Protein AF-A0A8H5HR11-F1 (afdb_monomer_lite)

Structure (mmCIF, N/CA/C/O backbone):
data_AF-A0A8H5HR11-F1
#
_entry.id   AF-A0A8H5HR11-F1
#
loop_
_atom_site.group_PDB
_atom_site.id
_atom_site.type_symbol
_atom_site.label_atom_id
_atom_site.label_alt_id
_atom_site.label_comp_id
_atom_site.label_asym_id
_atom_site.label_entity_id
_atom_site.label_seq_id
_atom_site.pdbx_PDB_ins_code
_atom_site.Cartn_x
_atom_site.Cartn_y
_atom_site.Cartn_z
_atom_site.occupancy
_atom_site.B_iso_or_equiv
_atom_site.auth_seq_id
_atom_site.auth_comp_id
_atom_site.auth_asym_id
_atom_site.auth_atom_id
_atom_site.pdbx_PDB_model_num
ATOM 1 N N . MET A 1 1 ? 21.167 13.237 -18.869 1.00 35.25 1 MET A N 1
ATOM 2 C CA . MET A 1 1 ? 19.784 13.749 -18.856 1.00 35.25 1 MET A CA 1
ATOM 3 C C . MET A 1 1 ? 19.040 12.849 -17.885 1.00 35.25 1 MET A C 1
ATOM 5 O O . MET A 1 1 ? 18.811 11.696 -18.204 1.00 35.25 1 MET A O 1
ATOM 9 N N . SER A 1 2 ? 18.908 13.300 -16.639 1.00 37.56 2 SER A N 1
ATOM 10 C CA . SER A 1 2 ? 18.435 12.509 -15.497 1.00 37.56 2 SER A CA 1
ATOM 11 C C . SER A 1 2 ? 16.915 12.385 -15.544 1.00 37.56 2 SER A C 1
ATOM 13 O O . SER A 1 2 ? 16.221 13.366 -15.280 1.00 37.56 2 SER A O 1
ATOM 15 N N . CYS A 1 3 ? 16.414 11.209 -15.914 1.00 37.41 3 CYS A N 1
ATOM 16 C CA . CYS A 1 3 ? 15.009 10.856 -15.754 1.00 37.41 3 CYS A CA 1
ATOM 17 C C . CYS A 1 3 ? 14.836 10.335 -14.318 1.00 37.41 3 CYS A C 1
ATOM 19 O O . CYS A 1 3 ? 15.406 9.310 -13.958 1.00 37.41 3 CYS A O 1
ATOM 21 N N . PHE A 1 4 ? 14.172 11.127 -13.479 1.00 38.19 4 PHE A N 1
ATOM 22 C CA . PHE A 1 4 ? 13.871 10.852 -12.071 1.00 38.19 4 PHE A CA 1
ATOM 23 C C . PHE A 1 4 ? 12.402 10.421 -11.983 1.00 38.19 4 PHE A C 1
ATOM 25 O O . PHE A 1 4 ? 11.594 11.176 -11.459 1.00 38.19 4 PHE A O 1
ATOM 32 N N . GLU A 1 5 ? 12.008 9.286 -12.565 1.00 46.38 5 GLU A N 1
ATOM 33 C CA . GLU A 1 5 ? 10.584 8.892 -12.509 1.00 46.38 5 GLU A CA 1
ATOM 34 C C . GLU A 1 5 ? 10.307 7.477 -11.989 1.00 46.38 5 GLU A C 1
ATOM 36 O O . GLU A 1 5 ? 9.217 7.271 -11.475 1.00 46.38 5 GLU A O 1
ATOM 41 N N . ASP A 1 6 ? 11.296 6.584 -11.865 1.00 53.00 6 ASP A N 1
ATOM 42 C CA . ASP A 1 6 ? 11.095 5.294 -11.186 1.00 53.00 6 ASP A CA 1
ATOM 43 C C . ASP A 1 6 ? 12.255 4.979 -10.231 1.00 53.00 6 ASP A C 1
ATOM 45 O O . ASP A 1 6 ? 13.272 4.405 -10.597 1.00 53.00 6 ASP A O 1
ATOM 49 N N . LEU A 1 7 ? 12.145 5.387 -8.965 1.00 67.25 7 LEU A N 1
ATOM 50 C CA . LEU A 1 7 ? 13.252 5.246 -8.003 1.00 67.25 7 LEU A CA 1
ATOM 51 C C . LEU A 1 7 ? 13.514 3.808 -7.537 1.00 67.25 7 LEU A C 1
ATOM 53 O O . LEU A 1 7 ? 14.602 3.513 -7.053 1.00 67.25 7 LEU A O 1
ATOM 57 N N . ILE A 1 8 ? 12.514 2.930 -7.632 1.00 78.56 8 ILE A N 1
ATOM 58 C CA . ILE A 1 8 ? 12.568 1.575 -7.056 1.00 78.56 8 ILE A CA 1
ATOM 59 C C . ILE A 1 8 ? 12.140 0.472 -8.037 1.00 78.56 8 ILE A C 1
ATOM 61 O O . ILE A 1 8 ? 12.083 -0.691 -7.647 1.00 78.56 8 ILE A O 1
ATOM 65 N N . GLY A 1 9 ? 11.800 0.826 -9.284 1.00 79.00 9 GLY A N 1
ATOM 66 C CA . GLY A 1 9 ? 11.327 -0.118 -10.307 1.00 79.00 9 GLY A CA 1
ATOM 67 C C . GLY A 1 9 ? 10.065 -0.899 -9.924 1.00 79.00 9 GLY A C 1
ATOM 68 O O . GLY A 1 9 ? 9.876 -2.028 -10.373 1.00 79.00 9 GLY A O 1
ATOM 69 N N . ALA A 1 10 ? 9.229 -0.334 -9.051 1.00 85.25 10 ALA A N 1
ATOM 70 C CA . ALA A 1 10 ? 7.953 -0.920 -8.662 1.00 85.25 10 ALA A CA 1
ATOM 71 C C . ALA A 1 10 ? 6.838 -0.405 -9.575 1.00 85.25 10 ALA A C 1
ATOM 73 O O . ALA A 1 10 ? 6.740 0.796 -9.810 1.00 85.25 10 ALA A O 1
ATOM 74 N N . VAL A 1 11 ? 5.957 -1.303 -10.017 1.00 89.38 11 VAL A N 1
ATOM 75 C CA . VAL A 1 11 ? 4.785 -0.935 -10.819 1.00 89.38 11 VAL A CA 1
ATOM 76 C C . VAL A 1 11 ? 3.667 -0.466 -9.894 1.00 89.38 11 VAL A C 1
ATOM 78 O O . VAL A 1 11 ? 3.188 -1.239 -9.059 1.00 89.38 11 VAL A O 1
ATOM 81 N N . SER A 1 12 ? 3.234 0.787 -10.031 1.00 90.94 12 SER A N 1
ATOM 82 C CA . SER A 1 12 ? 2.119 1.309 -9.237 1.00 90.94 12 SER A CA 1
ATOM 83 C C . SER A 1 12 ? 0.777 0.890 -9.843 1.00 90.94 12 SER A C 1
ATOM 85 O O . SER A 1 12 ? 0.593 0.937 -11.055 1.00 90.94 12 SER A O 1
ATOM 87 N N . VAL A 1 13 ? -0.180 0.460 -9.024 1.00 91.12 13 VAL A N 1
ATOM 88 C CA . VAL A 1 13 ? -1.531 0.114 -9.492 1.00 91.12 13 VAL A CA 1
ATOM 89 C C . VAL A 1 13 ? -2.506 1.118 -8.906 1.00 91.12 13 VAL A C 1
ATOM 91 O O . VAL A 1 13 ? -2.682 1.169 -7.689 1.00 91.12 13 VAL A O 1
ATOM 94 N N . GLN A 1 14 ? -3.149 1.914 -9.759 1.00 90.19 14 GLN A N 1
ATOM 95 C CA . GLN A 1 14 ? -4.103 2.926 -9.308 1.00 90.19 14 GLN A CA 1
ATOM 96 C C . GLN A 1 14 ? -5.526 2.422 -9.518 1.00 90.19 14 GLN A C 1
ATOM 98 O O . GLN A 1 14 ? -6.059 2.398 -10.631 1.00 90.19 14 GLN A O 1
ATOM 103 N N . VAL A 1 15 ? -6.136 1.993 -8.416 1.00 88.69 15 VAL A N 1
ATOM 104 C CA . VAL A 1 15 ? -7.517 1.513 -8.377 1.00 88.69 15 VAL A CA 1
ATOM 105 C C . VAL A 1 15 ? -8.433 2.656 -7.949 1.00 88.69 15 VAL A C 1
ATOM 107 O O . VAL A 1 15 ? -8.132 3.395 -7.014 1.00 88.69 15 VAL A O 1
ATOM 110 N N . ASN A 1 16 ? -9.576 2.801 -8.616 1.00 84.94 16 ASN A N 1
ATOM 111 C CA . ASN A 1 16 ? -10.568 3.805 -8.247 1.00 84.94 16 ASN A CA 1
ATOM 112 C C . ASN A 1 16 ? -11.171 3.490 -6.860 1.00 84.94 16 ASN A C 1
ATOM 114 O O . ASN A 1 16 ? -11.788 2.443 -6.661 1.00 84.94 16 ASN A O 1
ATOM 118 N N . ALA A 1 17 ? -11.031 4.428 -5.919 1.00 81.25 17 ALA A N 1
ATOM 119 C CA . ALA A 1 17 ? -11.460 4.287 -4.526 1.00 81.25 17 ALA A CA 1
ATOM 120 C C . ALA A 1 17 ? -12.985 4.127 -4.336 1.00 81.25 17 ALA A C 1
ATOM 122 O O . ALA A 1 17 ? -13.436 3.628 -3.301 1.00 81.25 17 ALA A O 1
ATOM 123 N N . TRP A 1 18 ? -13.790 4.514 -5.329 1.00 84.50 18 TRP A N 1
ATOM 124 C CA . TRP A 1 18 ? -15.253 4.407 -5.296 1.00 84.50 18 TRP A CA 1
ATOM 125 C C . TRP A 1 18 ? -15.790 3.092 -5.858 1.00 84.50 18 TRP A C 1
ATOM 127 O O . TRP A 1 18 ? -17.005 2.892 -5.882 1.00 84.50 18 TRP A O 1
ATOM 137 N N . LEU A 1 19 ? -14.920 2.180 -6.301 1.00 86.12 19 LEU A N 1
ATOM 138 C CA . LEU A 1 19 ? -15.371 0.871 -6.756 1.00 86.12 19 LEU A CA 1
ATOM 139 C C . LEU A 1 19 ? -16.051 0.096 -5.613 1.00 86.12 19 LEU A C 1
ATOM 141 O O . LEU A 1 19 ? -15.640 0.205 -4.452 1.00 86.12 19 LEU A O 1
ATOM 145 N N . PRO A 1 20 ? -17.094 -0.694 -5.917 1.00 90.00 20 PRO A N 1
ATOM 146 C CA . PRO A 1 20 ? -17.613 -1.742 -5.043 1.00 90.00 20 PRO A CA 1
ATOM 147 C C . PRO A 1 20 ? -16.514 -2.682 -4.517 1.00 90.00 20 PRO A C 1
ATOM 149 O O . PRO A 1 20 ? -15.458 -2.823 -5.132 1.00 90.00 20 PRO A O 1
ATOM 152 N N . LEU A 1 21 ? -16.746 -3.307 -3.358 1.00 90.88 21 LEU A N 1
ATOM 153 C CA . LEU A 1 21 ? -15.727 -4.101 -2.652 1.00 90.88 21 LEU A CA 1
ATOM 154 C C . LEU A 1 21 ? -15.235 -5.306 -3.467 1.00 90.88 21 LEU A C 1
ATOM 156 O O . LEU A 1 21 ? -14.039 -5.571 -3.508 1.00 90.88 21 LEU A O 1
ATOM 160 N N . ASP A 1 22 ? -16.147 -5.998 -4.139 1.00 89.62 22 ASP A N 1
ATOM 161 C CA . ASP A 1 22 ? -15.867 -7.114 -5.042 1.00 89.62 22 ASP A CA 1
ATOM 162 C C . ASP A 1 22 ? -14.969 -6.693 -6.213 1.00 89.62 22 ASP A C 1
ATOM 164 O O . ASP A 1 22 ? -14.035 -7.409 -6.572 1.00 89.62 22 ASP A O 1
ATOM 168 N N . LEU A 1 23 ? -15.195 -5.497 -6.766 1.00 89.12 23 LEU A N 1
ATOM 169 C CA . LEU A 1 23 ? -14.355 -4.949 -7.829 1.00 89.12 23 LEU A CA 1
ATOM 170 C C . LEU A 1 23 ? -12.986 -4.496 -7.320 1.00 89.12 23 LEU A C 1
ATOM 172 O O . LEU A 1 23 ? -11.988 -4.745 -7.990 1.00 89.12 23 LEU A O 1
ATOM 176 N N . LEU A 1 24 ? -12.916 -3.888 -6.132 1.00 88.81 24 LEU A N 1
ATOM 177 C CA . LEU A 1 24 ? -11.639 -3.572 -5.486 1.00 88.81 24 LEU A CA 1
ATOM 178 C C . LEU A 1 24 ? -10.816 -4.843 -5.259 1.00 88.81 24 LEU A C 1
ATOM 180 O O . LEU A 1 24 ? -9.638 -4.883 -5.611 1.00 88.81 24 LEU A O 1
ATOM 184 N N . GLN A 1 25 ? -11.444 -5.891 -4.723 1.00 90.69 25 GLN A N 1
ATOM 185 C CA . GLN A 1 25 ? -10.797 -7.178 -4.493 1.00 90.69 25 GLN A CA 1
ATOM 186 C C . GLN A 1 25 ? -10.318 -7.799 -5.808 1.00 90.69 25 GLN A C 1
ATOM 188 O O . GLN A 1 25 ? -9.159 -8.191 -5.905 1.00 90.69 25 GLN A O 1
ATOM 193 N N . TYR A 1 26 ? -11.170 -7.817 -6.839 1.00 89.88 26 TYR A N 1
ATOM 194 C CA . TYR A 1 26 ? -10.797 -8.303 -8.166 1.00 89.88 26 TYR A CA 1
ATOM 195 C C . TYR A 1 26 ? -9.578 -7.562 -8.720 1.00 89.88 26 TYR A C 1
ATOM 197 O O . TYR A 1 26 ? -8.618 -8.211 -9.123 1.00 89.88 26 TYR A O 1
ATOM 205 N N . CYS A 1 27 ? -9.588 -6.226 -8.710 1.00 89.50 27 CYS A N 1
ATOM 206 C CA . CYS A 1 27 ? -8.477 -5.416 -9.205 1.00 89.50 27 CYS A CA 1
ATOM 207 C C . CYS A 1 27 ? -7.166 -5.769 -8.494 1.00 89.50 27 CYS A C 1
ATOM 209 O O . CYS A 1 27 ? -6.176 -6.047 -9.165 1.00 89.50 27 CYS A O 1
ATOM 211 N N . LEU A 1 28 ? -7.176 -5.816 -7.158 1.00 91.56 28 LEU A N 1
ATOM 212 C CA . LEU A 1 28 ? -5.987 -6.090 -6.346 1.00 91.56 28 LEU A CA 1
ATOM 213 C C . LEU A 1 28 ? -5.449 -7.516 -6.538 1.00 91.56 28 LEU A C 1
ATOM 215 O O . LEU A 1 28 ? -4.237 -7.700 -6.670 1.00 91.56 28 LEU A O 1
ATOM 219 N N . THR A 1 29 ? -6.333 -8.515 -6.584 1.00 91.38 29 THR A N 1
ATOM 220 C CA . THR A 1 29 ? -5.964 -9.915 -6.840 1.00 91.38 29 THR A CA 1
ATOM 221 C C . THR A 1 29 ? -5.449 -10.098 -8.265 1.00 91.38 29 THR A C 1
ATOM 223 O O . THR A 1 29 ? -4.454 -10.789 -8.478 1.00 91.38 29 THR A O 1
ATOM 226 N N . HIS A 1 30 ? -6.091 -9.464 -9.248 1.00 90.62 30 HIS A N 1
ATOM 227 C CA . HIS A 1 30 ? -5.738 -9.605 -10.656 1.00 90.62 30 HIS A CA 1
ATOM 228 C C . HIS A 1 30 ? -4.358 -9.018 -10.970 1.00 90.62 30 HIS A C 1
ATOM 230 O O . HIS A 1 30 ? -3.588 -9.622 -11.711 1.00 90.62 30 HIS A O 1
ATOM 236 N N . THR A 1 31 ? -4.014 -7.874 -10.375 1.00 89.75 31 THR A N 1
ATOM 237 C CA . THR A 1 31 ? -2.689 -7.255 -10.539 1.00 89.75 31 THR A CA 1
ATOM 238 C C . THR A 1 31 ? -1.638 -7.812 -9.581 1.00 89.75 31 THR A C 1
ATOM 240 O O . THR A 1 31 ? -0.493 -7.370 -9.623 1.00 89.75 31 THR A O 1
ATOM 243 N N . GLN A 1 32 ? -2.005 -8.770 -8.720 1.00 90.75 32 GLN A N 1
ATOM 244 C CA . GLN A 1 32 ? -1.116 -9.437 -7.762 1.00 90.75 32 GLN A CA 1
ATOM 245 C C . GLN A 1 32 ? -0.298 -8.456 -6.904 1.00 90.75 32 GLN A C 1
ATOM 247 O O . GLN A 1 32 ? 0.901 -8.662 -6.665 1.00 90.75 32 GLN A O 1
ATOM 252 N N . CYS A 1 33 ? -0.940 -7.372 -6.454 1.00 91.62 33 CYS A N 1
ATOM 253 C CA . CYS A 1 33 ? -0.289 -6.319 -5.676 1.00 91.62 33 CYS A CA 1
ATOM 254 C C . CYS A 1 33 ? 0.403 -6.900 -4.437 1.00 91.62 33 CYS A C 1
ATOM 256 O O . CYS A 1 33 ? -0.227 -7.569 -3.626 1.00 91.62 33 CYS A O 1
ATOM 258 N N . LYS A 1 34 ? 1.696 -6.613 -4.247 1.00 94.12 34 LYS A N 1
ATOM 259 C CA . LYS A 1 34 ? 2.445 -7.075 -3.060 1.00 94.12 34 LYS A CA 1
ATOM 260 C C . LYS A 1 34 ? 2.274 -6.171 -1.851 1.00 94.12 34 LYS A C 1
ATOM 262 O O . LYS A 1 34 ? 2.336 -6.645 -0.722 1.00 94.12 34 LYS A O 1
ATOM 267 N N . LEU A 1 35 ? 2.049 -4.889 -2.094 1.00 94.81 35 LEU A N 1
ATOM 268 C CA . LEU A 1 35 ? 1.825 -3.875 -1.080 1.00 94.81 35 LEU A CA 1
ATOM 269 C C . LEU A 1 35 ? 0.620 -3.053 -1.515 1.00 94.81 35 LEU A C 1
ATOM 271 O O . LEU A 1 35 ? 0.579 -2.584 -2.651 1.00 94.81 35 LEU A O 1
ATOM 275 N N . VAL A 1 36 ? -0.346 -2.884 -0.621 1.00 95.31 36 VAL A N 1
ATOM 276 C CA . VAL A 1 36 ? -1.498 -2.013 -0.859 1.00 95.31 36 VAL A CA 1
ATOM 277 C C . VAL A 1 36 ? -1.386 -0.823 0.073 1.00 95.31 36 VAL A C 1
ATOM 279 O O . VAL A 1 36 ? -1.224 -0.987 1.281 1.00 95.31 36 VAL A O 1
ATOM 282 N N . VAL A 1 37 ? -1.459 0.377 -0.491 1.00 95.31 37 VAL A N 1
ATOM 283 C CA . VAL A 1 37 ? -1.424 1.625 0.267 1.00 95.31 37 VAL A CA 1
ATOM 284 C C . VAL A 1 37 ? -2.766 2.316 0.105 1.00 95.31 37 VAL A C 1
ATOM 286 O O . VAL A 1 37 ? -3.276 2.430 -1.009 1.00 95.31 37 VAL A O 1
ATOM 289 N N . LEU A 1 38 ? -3.363 2.717 1.217 1.00 95.38 38 LEU A N 1
ATOM 290 C CA . LEU A 1 38 ? -4.733 3.200 1.257 1.00 95.38 38 LEU A CA 1
ATOM 291 C C . LEU A 1 38 ? -4.943 4.141 2.444 1.00 95.38 38 LEU A C 1
ATOM 293 O O . LEU A 1 38 ? -4.118 4.235 3.341 1.00 95.38 38 LEU A O 1
ATOM 297 N N . ASP A 1 39 ? -6.054 4.845 2.447 1.00 94.50 39 ASP A N 1
ATOM 298 C CA . ASP A 1 39 ? -6.519 5.696 3.543 1.00 94.50 39 ASP A CA 1
ATOM 299 C C . ASP A 1 39 ? -7.489 4.941 4.483 1.00 94.50 39 ASP A C 1
ATOM 301 O O . ASP A 1 39 ? -7.887 3.805 4.190 1.00 94.50 39 ASP A O 1
ATOM 305 N N . PRO A 1 40 ? -7.925 5.571 5.588 1.00 95.44 40 PRO A N 1
ATOM 306 C CA . PRO A 1 40 ? -8.746 4.918 6.601 1.00 95.44 40 PRO A CA 1
ATOM 307 C C . PRO A 1 40 ? -10.119 4.434 6.116 1.00 95.44 40 PRO A C 1
ATOM 309 O O . PRO A 1 40 ? -10.551 3.345 6.490 1.00 95.44 40 PRO A O 1
ATOM 312 N N . GLU A 1 41 ? -10.806 5.200 5.263 1.00 93.38 41 GLU A N 1
ATOM 313 C CA . GLU A 1 41 ? -12.149 4.839 4.789 1.00 93.38 41 GLU A CA 1
ATOM 314 C C . GLU A 1 41 ? -12.087 3.583 3.913 1.00 93.38 41 GLU A C 1
ATOM 316 O O . GLU A 1 41 ? -12.927 2.683 4.000 1.00 93.38 41 GLU A O 1
ATOM 321 N N . ARG A 1 42 ? -11.055 3.487 3.070 1.00 93.50 42 ARG A N 1
ATOM 322 C CA . ARG A 1 42 ? -10.833 2.299 2.240 1.00 93.50 42 ARG A CA 1
ATOM 323 C C . ARG A 1 42 ? -10.329 1.122 3.078 1.00 93.50 42 ARG A C 1
ATOM 325 O O . ARG A 1 42 ? -10.655 -0.021 2.752 1.00 93.50 42 ARG A O 1
ATOM 332 N N . ALA A 1 43 ? -9.635 1.384 4.185 1.00 94.94 43 ALA A N 1
ATOM 333 C CA . ALA A 1 43 ? -9.167 0.353 5.107 1.00 94.94 43 ALA A CA 1
ATOM 334 C C . ALA A 1 43 ? -10.339 -0.317 5.820 1.00 94.94 43 ALA A C 1
ATOM 336 O O . ALA A 1 43 ? -10.380 -1.542 5.909 1.00 94.94 43 ALA A O 1
ATOM 337 N N . ASP A 1 44 ? -11.349 0.460 6.219 1.00 94.38 44 ASP A N 1
ATOM 338 C CA . ASP A 1 44 ? -12.580 -0.077 6.807 1.00 94.38 44 ASP A CA 1
ATOM 339 C C . ASP A 1 44 ? -13.304 -1.041 5.866 1.00 94.38 44 ASP A C 1
ATOM 341 O O . ASP A 1 44 ? -13.822 -2.072 6.296 1.00 94.38 44 ASP A O 1
ATOM 345 N N . ARG A 1 45 ? -13.314 -0.735 4.566 1.00 94.00 45 ARG A N 1
ATOM 346 C CA . ARG A 1 45 ? -13.958 -1.581 3.556 1.00 94.00 45 ARG A CA 1
ATOM 347 C C . ARG A 1 45 ? -13.147 -2.845 3.273 1.00 94.00 45 ARG A C 1
ATOM 349 O O . ARG A 1 45 ? -13.726 -3.925 3.178 1.00 94.00 45 ARG A O 1
ATOM 356 N N . LEU A 1 46 ? -11.827 -2.710 3.129 1.00 93.81 46 LEU A N 1
ATOM 357 C CA . LEU A 1 46 ? -10.938 -3.814 2.760 1.00 93.81 46 LEU A CA 1
ATOM 358 C C . LEU A 1 46 ? -10.601 -4.748 3.922 1.00 93.81 46 LEU A C 1
ATOM 360 O O . LEU A 1 46 ? -10.263 -5.897 3.664 1.00 93.81 46 LEU A O 1
ATOM 364 N N . GLU A 1 47 ? -10.736 -4.324 5.180 1.00 95.31 47 GLU A N 1
ATOM 365 C CA . GLU A 1 47 ? -10.482 -5.185 6.346 1.00 95.31 47 GLU A CA 1
ATOM 366 C C . GLU A 1 47 ? -11.2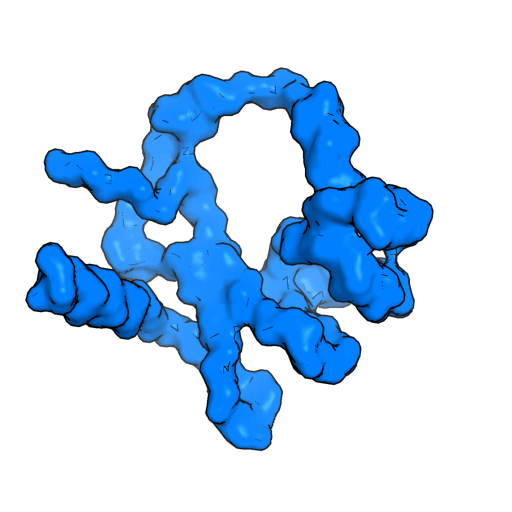88 -6.491 6.302 1.00 95.31 47 GLU A C 1
ATOM 368 O O . GLU A 1 47 ? -10.779 -7.543 6.684 1.00 95.31 47 GLU A O 1
ATOM 373 N N . LEU A 1 48 ? -12.513 -6.444 5.767 1.00 94.00 48 LEU A N 1
ATOM 374 C CA . LEU A 1 48 ? -13.386 -7.613 5.619 1.00 94.00 48 LEU A CA 1
ATOM 375 C C . LEU A 1 48 ? -12.796 -8.706 4.716 1.00 94.00 48 LEU A C 1
ATOM 377 O O . LEU A 1 48 ? -13.116 -9.875 4.901 1.00 94.00 48 LEU A O 1
ATOM 381 N N . VAL A 1 49 ? -11.952 -8.324 3.756 1.00 94.19 49 VAL A N 1
ATOM 382 C CA . VAL A 1 49 ? -11.359 -9.209 2.738 1.00 94.19 49 VAL A CA 1
ATOM 383 C C . VAL A 1 49 ? -9.827 -9.200 2.779 1.00 94.19 49 VAL A C 1
ATOM 385 O O . VAL A 1 49 ? -9.180 -9.789 1.918 1.00 94.19 49 VAL A O 1
ATOM 388 N N . ALA A 1 50 ? -9.216 -8.545 3.771 1.00 94.38 50 ALA A N 1
ATOM 389 C CA . ALA A 1 50 ? -7.765 -8.376 3.856 1.00 94.38 50 ALA A CA 1
ATOM 390 C C . ALA A 1 50 ? -7.032 -9.718 3.994 1.00 94.38 50 ALA A C 1
ATOM 392 O O . ALA A 1 50 ? -5.967 -9.911 3.409 1.00 94.38 50 ALA A O 1
ATOM 393 N N . HIS A 1 51 ? -7.629 -10.660 4.730 1.00 94.75 51 HIS A N 1
ATOM 394 C CA . HIS A 1 51 ? -7.118 -12.023 4.844 1.00 94.75 51 HIS A CA 1
ATOM 395 C C . HIS A 1 51 ? -7.106 -12.732 3.482 1.00 94.75 51 HIS A C 1
ATOM 397 O O . HIS A 1 51 ? -6.073 -13.262 3.080 1.00 94.75 51 HIS A O 1
ATOM 403 N N . ASP A 1 52 ? -8.216 -12.677 2.746 1.00 93.31 52 ASP A N 1
ATOM 404 C CA . ASP A 1 52 ? -8.356 -13.331 1.440 1.00 93.31 52 ASP A CA 1
ATOM 405 C C . ASP A 1 52 ? -7.428 -12.690 0.401 1.00 93.31 52 ASP A C 1
ATOM 407 O O . ASP A 1 52 ? -6.780 -13.373 -0.384 1.00 93.31 52 ASP A O 1
ATOM 411 N N . LEU A 1 53 ? -7.262 -11.367 0.444 1.00 93.50 53 LEU A N 1
ATOM 412 C CA . LEU A 1 53 ? -6.280 -10.661 -0.380 1.00 93.50 53 LEU A CA 1
ATOM 413 C C . LEU A 1 53 ? -4.837 -11.077 -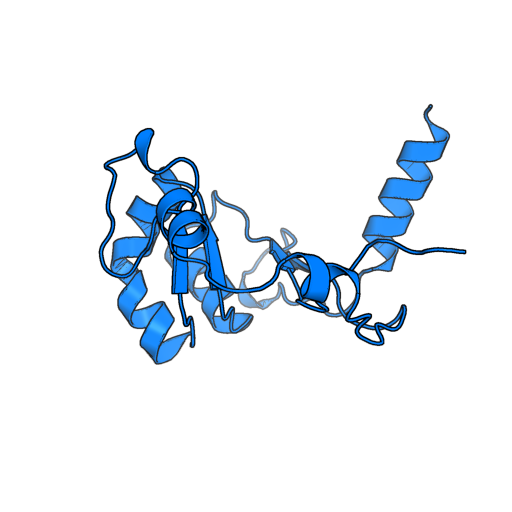0.070 1.00 93.50 53 LEU A C 1
ATOM 415 O O . LEU A 1 53 ? -4.004 -11.111 -0.975 1.00 93.50 53 LEU A O 1
ATOM 419 N N . SER A 1 54 ? -4.529 -11.410 1.183 1.00 93.88 54 SER A N 1
ATOM 420 C CA . SER A 1 54 ? -3.198 -11.886 1.552 1.00 93.88 54 SER A CA 1
ATOM 421 C C . SER A 1 54 ? -2.956 -13.327 1.097 1.00 93.88 54 SER A C 1
ATOM 423 O O . SER A 1 54 ? -1.927 -13.608 0.483 1.00 93.88 54 SER A O 1
ATOM 425 N N . VAL A 1 55 ? -3.920 -14.222 1.335 1.00 91.56 55 VAL A N 1
ATOM 426 C CA . VAL A 1 55 ? -3.803 -15.654 1.012 1.00 91.56 55 VAL A CA 1
ATOM 427 C C . VAL A 1 55 ? -3.941 -15.916 -0.489 1.00 91.56 55 VAL A C 1
ATOM 429 O O . VAL A 1 55 ? -3.089 -16.587 -1.070 1.00 91.56 55 VAL A O 1
ATOM 432 N N . ASP A 1 56 ? -4.971 -15.356 -1.124 1.00 87.56 56 ASP A N 1
ATOM 433 C CA . ASP A 1 56 ? -5.329 -15.646 -2.517 1.00 87.56 56 ASP A CA 1
ATOM 434 C C . ASP A 1 56 ? -4.802 -14.581 -3.488 1.00 87.56 56 ASP A C 1
ATOM 436 O O . ASP A 1 56 ? -4.407 -14.891 -4.612 1.00 87.56 56 ASP A O 1
ATOM 440 N N . GLY A 1 57 ? -4.779 -13.313 -3.062 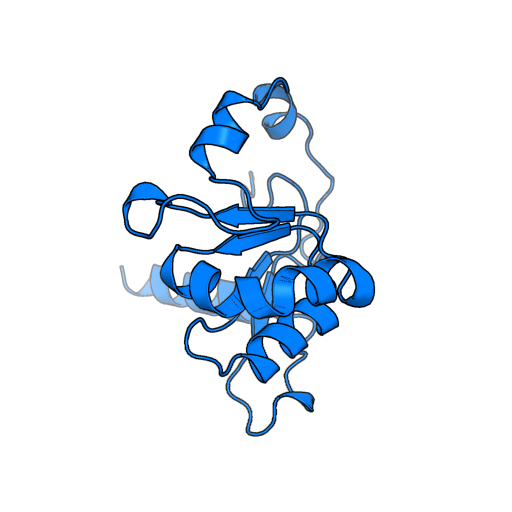1.00 85.81 57 GLY A N 1
ATOM 441 C CA . GLY A 1 57 ? -4.270 -12.188 -3.861 1.00 85.81 57 GLY A CA 1
ATOM 442 C C . GLY A 1 57 ? -2.748 -12.024 -3.820 1.00 85.81 57 GLY A C 1
ATOM 443 O O . GLY A 1 57 ? -2.176 -11.329 -4.661 1.00 85.81 57 GLY A O 1
ATOM 444 N N . GLY A 1 58 ? -2.076 -12.673 -2.864 1.00 90.56 58 GLY A N 1
ATOM 445 C CA . GLY A 1 58 ? -0.630 -12.573 -2.679 1.00 90.56 58 GLY A CA 1
ATOM 446 C C . GLY A 1 58 ? -0.163 -11.203 -2.180 1.00 90.56 58 GLY A C 1
ATOM 447 O O . GLY A 1 58 ? 0.979 -10.824 -2.467 1.00 90.56 58 GLY A O 1
ATOM 448 N N . VAL A 1 59 ? -1.035 -10.473 -1.472 1.00 95.06 59 VAL A N 1
ATOM 449 C CA . VAL A 1 59 ? -0.695 -9.227 -0.777 1.00 95.06 59 VAL A CA 1
ATOM 450 C C . VAL A 1 59 ? 0.137 -9.548 0.466 1.00 95.06 59 VAL A C 1
ATOM 452 O O . VAL A 1 59 ? -0.304 -10.264 1.367 1.00 95.06 59 VAL A O 1
ATOM 455 N N . ASN A 1 60 ? 1.336 -8.972 0.543 1.00 94.62 60 ASN A N 1
ATOM 456 C CA . ASN A 1 60 ? 2.254 -9.166 1.666 1.00 94.62 60 ASN A CA 1
ATOM 457 C C . ASN A 1 60 ? 2.057 -8.126 2.776 1.00 94.62 60 ASN A C 1
ATOM 459 O O . ASN A 1 60 ? 2.518 -8.337 3.896 1.00 94.62 60 ASN A O 1
ATOM 463 N N . GLY A 1 61 ? 1.411 -6.997 2.480 1.00 94.75 61 GLY A N 1
ATOM 464 C CA . GLY A 1 61 ? 1.168 -5.961 3.474 1.00 94.75 61 GLY A CA 1
ATOM 465 C C . GLY A 1 61 ? 0.202 -4.878 3.014 1.00 94.75 61 GLY A C 1
ATOM 466 O O . GLY A 1 61 ? 0.052 -4.608 1.820 1.00 94.75 61 GLY A O 1
ATOM 467 N N . PHE A 1 62 ? -0.411 -4.236 4.004 1.00 96.69 62 PHE A N 1
ATOM 468 C CA . PHE A 1 62 ? -1.279 -3.076 3.847 1.00 96.69 62 PHE A CA 1
ATOM 469 C C . PHE A 1 62 ? -0.717 -1.914 4.663 1.00 96.69 62 PHE A C 1
ATOM 471 O O . PHE A 1 62 ? -0.402 -2.090 5.844 1.00 96.69 62 PHE A O 1
ATOM 478 N N . LEU A 1 63 ? -0.621 -0.739 4.045 1.00 96.62 63 LEU A N 1
ATOM 479 C CA . LEU A 1 63 ? -0.218 0.501 4.700 1.00 96.62 63 LEU A CA 1
ATOM 480 C C . LEU A 1 63 ? -1.364 1.502 4.678 1.00 96.62 63 LEU A C 1
ATOM 482 O O . LEU A 1 63 ? -1.864 1.855 3.610 1.00 96.62 63 LEU A O 1
ATOM 486 N N . VAL A 1 64 ? -1.748 1.971 5.862 1.00 96.69 64 VAL A N 1
ATOM 487 C CA . VAL A 1 64 ? -2.812 2.960 6.030 1.00 96.69 64 VAL A CA 1
ATOM 488 C C . VAL A 1 64 ? -2.203 4.340 6.272 1.00 96.69 64 VAL A C 1
ATOM 490 O O . VAL A 1 64 ? -1.537 4.562 7.290 1.00 96.69 64 VAL A O 1
ATOM 493 N N . PHE A 1 65 ? -2.417 5.262 5.333 1.00 93.94 65 PHE A N 1
ATOM 494 C CA . PHE A 1 65 ? -2.118 6.682 5.501 1.00 93.94 65 PHE A CA 1
ATOM 495 C C . PHE A 1 65 ? -3.111 7.336 6.447 1.00 93.94 65 PHE A C 1
ATOM 497 O O . PHE A 1 65 ? -4.257 6.907 6.535 1.00 93.94 65 PHE A O 1
ATOM 504 N N . GLU A 1 66 ? -2.650 8.370 7.151 1.00 90.69 66 GLU A N 1
ATOM 505 C CA . GLU A 1 66 ? -3.476 9.177 8.052 1.00 90.69 66 GLU A CA 1
ATOM 506 C C . GLU A 1 66 ? -4.381 8.336 8.957 1.00 90.69 66 GLU A C 1
ATOM 508 O O . GLU A 1 66 ? -5.541 8.654 9.195 1.00 90.69 66 GLU A O 1
ATOM 513 N N . SER A 1 67 ? -3.832 7.242 9.500 1.00 88.44 67 SER A N 1
ATOM 514 C CA . SER A 1 67 ? -4.578 6.272 10.313 1.00 88.44 67 SER A CA 1
ATOM 515 C C . SER A 1 67 ? -5.328 6.914 11.488 1.00 88.44 67 SER A C 1
ATOM 517 O O . SER A 1 67 ? -6.322 6.367 11.960 1.00 88.44 67 SER A O 1
ATOM 519 N N . HIS A 1 68 ? -4.862 8.081 11.938 1.00 88.12 68 HIS A N 1
ATOM 520 C CA . HIS A 1 68 ? -5.452 8.887 12.999 1.00 88.12 68 HIS A CA 1
ATOM 521 C C . HIS A 1 68 ? -6.801 9.540 12.632 1.00 88.12 68 HIS A C 1
ATOM 523 O O . HIS A 1 68 ? -7.543 9.899 13.542 1.00 88.12 68 HIS A O 1
ATOM 529 N N . GLU A 1 69 ? -7.134 9.686 11.344 1.00 87.25 69 GLU A N 1
ATOM 530 C CA . GLU A 1 69 ? -8.428 10.218 10.883 1.00 87.25 69 GLU A CA 1
ATOM 531 C C . GLU A 1 69 ? -9.550 9.164 10.902 1.00 87.25 69 GLU A C 1
ATOM 533 O O . GLU A 1 69 ? -10.730 9.507 10.834 1.00 87.25 69 GLU A O 1
ATOM 538 N N . GLY A 1 70 ? -9.198 7.879 11.010 1.00 85.25 70 GLY A N 1
ATOM 539 C CA . GLY A 1 70 ? -10.150 6.778 11.151 1.00 85.25 70 GLY A CA 1
ATOM 540 C C . GLY A 1 70 ? -10.145 6.166 12.547 1.00 85.25 70 GLY A C 1
ATOM 541 O O . GLY A 1 70 ? -9.930 6.834 13.556 1.00 85.25 70 GLY A O 1
ATOM 542 N N . LYS A 1 71 ? -10.358 4.848 12.616 1.00 88.56 71 LYS A N 1
ATOM 543 C CA . LYS A 1 71 ? -10.362 4.105 13.887 1.00 88.56 71 LYS A CA 1
ATOM 544 C C . LYS A 1 71 ? -8.968 3.784 14.446 1.00 88.56 71 LYS A C 1
ATOM 546 O O . LYS A 1 71 ? -8.872 3.137 15.486 1.00 88.56 71 LYS A O 1
ATOM 551 N N . GLY A 1 72 ? -7.897 4.199 13.769 1.00 86.25 72 GLY A N 1
ATOM 552 C CA . GLY A 1 72 ? -6.509 3.993 14.190 1.00 86.25 72 GLY A CA 1
ATOM 553 C C . GLY A 1 72 ? -5.895 2.666 13.741 1.00 86.25 72 GLY A C 1
ATOM 554 O O . GLY A 1 72 ? -4.779 2.671 13.222 1.00 86.25 72 GLY A O 1
ATOM 555 N N . GLU A 1 73 ? -6.608 1.548 13.904 1.00 90.25 73 GLU A N 1
ATOM 556 C CA . GLU A 1 73 ? -6.084 0.199 13.641 1.00 90.25 73 GLU A CA 1
ATOM 557 C C . GLU A 1 73 ? -7.065 -0.678 12.847 1.00 90.25 73 GLU A C 1
ATOM 559 O O . GLU A 1 73 ? -8.271 -0.661 13.088 1.00 90.25 73 GLU A O 1
ATOM 564 N N . TRP A 1 74 ? -6.532 -1.500 11.936 1.00 95.25 74 TRP A N 1
ATOM 565 C CA . TRP A 1 74 ? -7.279 -2.476 11.133 1.00 95.25 74 TRP A CA 1
ATOM 566 C C . TRP A 1 74 ? -6.564 -3.824 11.174 1.00 95.25 74 TRP A C 1
ATOM 568 O O . TRP A 1 74 ? -5.334 -3.893 11.118 1.00 95.25 74 TRP A O 1
ATOM 578 N N . LYS A 1 75 ? -7.319 -4.920 11.258 1.00 93.69 75 LYS A N 1
ATOM 579 C CA . LYS A 1 75 ? -6.750 -6.270 11.303 1.00 93.69 75 LYS A CA 1
ATOM 580 C C . LYS A 1 75 ? -5.952 -6.566 10.036 1.00 93.69 75 LYS A C 1
ATOM 582 O O . LYS A 1 75 ? -6.465 -6.465 8.927 1.00 93.69 75 LYS A O 1
ATOM 587 N N . GLY A 1 76 ? -4.698 -6.978 10.221 1.00 91.44 76 GLY A N 1
ATOM 588 C CA . GLY A 1 76 ? -3.797 -7.308 9.115 1.00 91.44 76 GLY A CA 1
ATOM 589 C C . GLY A 1 76 ? -3.242 -6.094 8.363 1.00 91.44 76 GLY A C 1
ATOM 590 O O . GLY A 1 76 ? -2.627 -6.278 7.317 1.00 91.44 76 GLY A O 1
ATOM 591 N N . MET A 1 77 ? -3.429 -4.873 8.877 1.00 96.00 77 MET A N 1
ATOM 592 C CA . MET A 1 77 ? -2.888 -3.651 8.280 1.00 96.00 77 MET A CA 1
ATOM 593 C C . MET A 1 77 ? -2.000 -2.896 9.266 1.00 96.00 77 MET A C 1
ATOM 595 O O . MET A 1 77 ? -2.160 -3.003 10.481 1.00 96.00 77 MET A O 1
ATOM 599 N N . GLN A 1 78 ? -1.065 -2.113 8.734 1.00 95.62 78 GLN A N 1
ATOM 600 C CA . GLN A 1 78 ? -0.132 -1.311 9.515 1.00 95.62 78 GLN A CA 1
ATOM 601 C C . GLN A 1 78 ? -0.280 0.169 9.155 1.00 95.62 78 GLN A C 1
ATOM 603 O O . GLN A 1 78 ? -0.505 0.515 7.998 1.00 95.62 78 GLN A O 1
ATOM 608 N N . SER A 1 79 ? -0.142 1.069 10.130 1.00 95.38 79 SER A N 1
ATOM 609 C CA . SER A 1 79 ? -0.118 2.503 9.835 1.00 95.38 79 SER A CA 1
ATOM 610 C C . SER A 1 79 ? 1.195 2.905 9.165 1.00 95.38 79 SER A C 1
ATOM 612 O O . SER A 1 79 ? 2.268 2.381 9.482 1.00 95.38 79 SER A O 1
ATOM 614 N N . TRP A 1 80 ? 1.119 3.873 8.252 1.00 93.31 80 TRP A N 1
ATOM 615 C CA . TRP A 1 80 ? 2.289 4.402 7.556 1.00 93.31 80 TRP A CA 1
ATOM 616 C C . TRP A 1 80 ? 3.360 4.920 8.525 1.00 93.31 80 TRP A C 1
ATOM 618 O O . TRP A 1 80 ? 4.528 4.553 8.413 1.00 93.31 80 TRP A O 1
ATOM 628 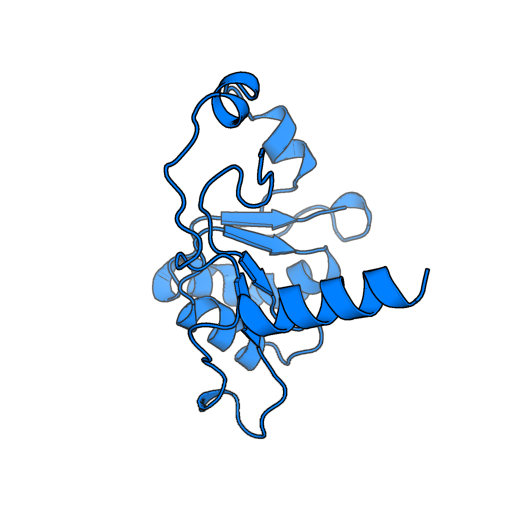N N . ASN A 1 81 ? 2.956 5.717 9.519 1.00 91.62 81 ASN A N 1
ATOM 629 C CA . ASN A 1 81 ? 3.882 6.308 10.488 1.00 91.62 81 ASN A CA 1
ATOM 630 C C . ASN A 1 81 ? 4.627 5.232 11.284 1.00 91.62 81 ASN A C 1
ATOM 632 O O . ASN A 1 81 ? 5.847 5.290 11.400 1.00 91.62 81 ASN A O 1
ATOM 636 N N . LEU A 1 82 ? 3.920 4.192 11.738 1.00 91.56 82 LEU A N 1
ATOM 637 C CA . LEU A 1 82 ? 4.545 3.083 12.454 1.00 91.56 82 LEU A CA 1
ATOM 638 C C . LEU A 1 82 ? 5.492 2.282 11.550 1.00 91.56 82 LEU A C 1
ATOM 640 O O . LEU A 1 82 ? 6.527 1.802 12.007 1.00 91.56 82 LEU A O 1
ATOM 644 N N . ALA A 1 83 ? 5.150 2.092 10.273 1.00 92.12 83 ALA A N 1
ATOM 645 C CA . ALA A 1 83 ? 6.041 1.439 9.313 1.00 92.12 83 ALA A CA 1
ATOM 646 C C . ALA A 1 83 ? 7.324 2.245 9.086 1.00 92.12 83 ALA A C 1
ATOM 648 O O . ALA A 1 83 ? 8.412 1.667 9.073 1.00 92.12 83 ALA A O 1
ATOM 649 N N . LEU A 1 84 ? 7.204 3.568 8.983 1.00 90.06 84 LEU A N 1
ATOM 650 C CA . LEU A 1 84 ? 8.336 4.469 8.812 1.00 90.06 84 LEU A CA 1
ATOM 651 C C . LEU A 1 84 ? 9.235 4.513 10.056 1.00 90.06 84 LEU A C 1
ATOM 653 O O . LEU A 1 84 ? 10.451 4.420 9.927 1.00 90.06 84 LEU A O 1
ATOM 657 N N . GLU A 1 85 ? 8.659 4.584 11.258 1.00 91.00 85 GLU A N 1
ATOM 658 C CA . GLU A 1 85 ? 9.408 4.560 12.525 1.00 91.00 85 GLU A CA 1
ATOM 659 C C . GLU A 1 85 ? 10.178 3.248 12.728 1.00 91.00 85 GLU A C 1
ATOM 661 O O . GLU A 1 85 ? 11.289 3.238 13.261 1.00 91.00 85 GLU A O 1
ATOM 666 N N . ASN A 1 86 ? 9.606 2.130 12.277 1.00 92.25 86 ASN A N 1
ATOM 667 C CA . ASN A 1 86 ? 10.236 0.815 12.369 1.00 92.25 86 ASN A CA 1
ATOM 668 C C . ASN A 1 86 ? 11.214 0.520 11.225 1.00 92.25 86 ASN A C 1
ATOM 670 O O . ASN A 1 86 ? 11.906 -0.505 11.262 1.00 92.25 86 ASN A O 1
ATOM 674 N N . TYR A 1 87 ? 11.294 1.385 10.214 1.00 88.44 87 T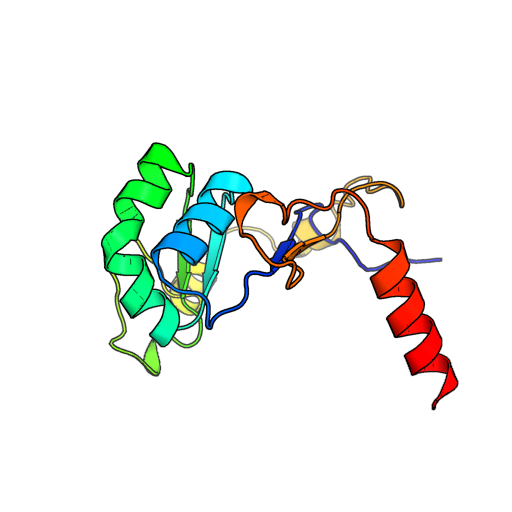YR A N 1
ATOM 675 C CA . TYR A 1 87 ? 12.207 1.200 9.100 1.00 88.44 87 TYR A CA 1
ATOM 676 C C . TYR A 1 87 ? 13.655 1.429 9.551 1.00 88.44 87 TYR A C 1
ATOM 678 O O . TYR A 1 87 ? 14.075 2.537 9.868 1.00 88.44 87 TYR A O 1
ATOM 686 N N . LYS A 1 88 ? 14.444 0.350 9.561 1.00 88.69 88 LYS A N 1
ATOM 687 C CA . LYS A 1 88 ? 15.874 0.361 9.934 1.00 88.69 88 LYS A CA 1
ATOM 688 C C . LYS A 1 88 ? 16.815 0.357 8.727 1.00 88.69 88 LYS A C 1
ATOM 690 O O . LYS A 1 88 ? 18.019 0.165 8.891 1.00 88.69 88 LYS A O 1
ATOM 695 N N . GLY A 1 89 ? 16.270 0.471 7.519 1.00 82.12 89 GLY A N 1
ATOM 696 C CA . GLY A 1 89 ? 17.060 0.471 6.295 1.00 82.12 89 GLY A CA 1
ATOM 697 C C . GLY A 1 89 ? 17.727 1.821 6.037 1.00 82.12 89 GLY A C 1
ATOM 698 O O . GLY A 1 89 ? 17.355 2.848 6.596 1.00 82.12 89 GLY A O 1
ATOM 699 N N . ASP A 1 90 ? 18.722 1.815 5.158 1.00 80.56 90 ASP A N 1
ATOM 700 C CA . ASP A 1 90 ? 19.415 3.028 4.728 1.00 80.56 90 ASP A CA 1
ATOM 701 C C . ASP A 1 90 ? 18.678 3.633 3.525 1.00 80.56 90 ASP A C 1
ATOM 703 O O . ASP A 1 90 ? 18.727 3.098 2.416 1.00 80.56 90 ASP A O 1
ATOM 707 N N . SER A 1 91 ? 17.959 4.734 3.744 1.00 73.88 91 SER A N 1
ATOM 708 C CA . SER A 1 91 ? 17.214 5.435 2.693 1.00 73.88 91 SER A CA 1
ATOM 709 C C . SER A 1 91 ? 18.129 6.034 1.618 1.00 73.88 91 SER A C 1
ATOM 711 O O . SER A 1 91 ? 17.744 6.079 0.452 1.00 73.88 91 SER A O 1
ATOM 713 N N . CYS A 1 92 ? 19.369 6.405 1.956 1.00 71.56 92 CYS A N 1
ATOM 714 C CA . CYS A 1 92 ? 20.340 6.922 0.988 1.00 71.56 92 CYS A CA 1
ATOM 715 C C . CYS A 1 92 ? 20.793 5.843 -0.006 1.00 71.56 92 CYS A C 1
ATOM 717 O O . CYS A 1 92 ? 21.146 6.157 -1.146 1.00 71.56 92 CYS A O 1
ATOM 719 N N . LYS A 1 93 ? 20.741 4.562 0.381 1.00 71.56 93 LYS A N 1
ATOM 720 C CA . LYS A 1 93 ? 21.017 3.450 -0.540 1.00 71.56 93 LYS A CA 1
ATOM 721 C C . LYS A 1 93 ? 19.917 3.250 -1.571 1.00 71.56 93 LYS A C 1
ATOM 723 O O . LYS A 1 93 ? 20.230 2.851 -2.682 1.00 71.56 93 LYS A O 1
ATOM 728 N N . LEU A 1 94 ? 18.666 3.582 -1.253 1.00 68.00 94 LEU A N 1
ATOM 729 C CA . LEU A 1 94 ? 17.570 3.522 -2.227 1.00 68.00 94 LEU A CA 1
ATOM 730 C C . LEU A 1 94 ? 17.761 4.549 -3.350 1.00 68.00 94 LEU A C 1
ATOM 732 O O . LEU A 1 94 ? 17.446 4.268 -4.495 1.00 68.00 94 LEU A O 1
ATOM 736 N N . LEU A 1 95 ? 18.332 5.715 -3.029 1.00 69.38 95 LEU A N 1
ATOM 737 C CA . LEU A 1 95 ? 18.594 6.783 -4.001 1.00 69.38 95 LEU A CA 1
ATOM 738 C C . LEU A 1 95 ? 19.855 6.548 -4.842 1.00 69.38 95 LEU A C 1
ATOM 740 O O . LEU A 1 95 ? 20.026 7.173 -5.883 1.00 69.38 95 LEU A O 1
ATOM 744 N N . THR A 1 96 ? 20.776 5.714 -4.358 1.00 69.38 96 THR A N 1
ATOM 745 C CA . THR A 1 96 ? 22.061 5.446 -5.025 1.00 69.38 96 THR A CA 1
ATOM 746 C C . THR A 1 96 ? 22.090 4.097 -5.736 1.00 69.38 96 THR A C 1
ATOM 748 O O . THR A 1 96 ? 22.909 3.901 -6.633 1.00 69.38 96 THR A O 1
ATOM 751 N N . ASN A 1 97 ? 21.187 3.181 -5.382 1.00 66.50 97 ASN A N 1
ATOM 752 C CA . ASN A 1 97 ? 20.983 1.932 -6.093 1.00 66.50 97 ASN A CA 1
ATOM 753 C C . ASN A 1 97 ? 20.099 2.189 -7.318 1.00 66.50 97 ASN A C 1
ATOM 755 O O . ASN A 1 97 ? 18.898 1.940 -7.293 1.00 66.50 97 ASN A O 1
ATOM 759 N N . ASN A 1 98 ? 20.704 2.727 -8.378 1.00 61.12 98 ASN A N 1
ATOM 760 C CA . ASN A 1 98 ? 20.031 2.891 -9.661 1.00 61.12 98 ASN A CA 1
ATOM 761 C C . ASN A 1 98 ? 19.692 1.508 -10.217 1.00 61.12 98 ASN A C 1
ATOM 763 O O . ASN A 1 98 ? 20.554 0.826 -10.770 1.00 61.12 98 ASN A O 1
ATOM 767 N N . GLN A 1 99 ? 18.438 1.098 -10.057 1.00 70.50 99 GLN A N 1
ATOM 768 C CA . GLN A 1 99 ? 17.909 -0.022 -10.811 1.00 70.50 99 GLN A CA 1
ATOM 769 C C . GLN A 1 99 ? 17.902 0.373 -12.294 1.00 70.50 99 GLN A C 1
ATOM 771 O O . GLN A 1 99 ? 17.515 1.491 -12.638 1.00 70.50 99 GLN A O 1
ATOM 776 N N . GLU A 1 100 ? 18.389 -0.510 -13.167 1.00 77.56 100 GLU A N 1
ATOM 777 C CA . GLU A 1 100 ? 18.318 -0.289 -14.612 1.00 77.56 100 GLU A CA 1
ATOM 778 C C . GLU A 1 100 ? 16.856 -0.413 -15.038 1.00 77.56 100 GLU A C 1
ATOM 780 O O . GLU A 1 100 ? 16.336 -1.516 -15.166 1.00 77.56 100 GLU A O 1
ATOM 785 N N . ILE A 1 101 ? 16.195 0.733 -15.182 1.00 78.56 101 ILE A N 1
ATOM 786 C CA . ILE A 1 101 ? 14.808 0.837 -15.631 1.00 78.56 101 ILE A CA 1
ATOM 787 C C . ILE A 1 101 ? 14.840 1.392 -17.044 1.00 78.56 101 ILE A C 1
ATOM 789 O O . ILE A 1 101 ? 15.448 2.434 -17.315 1.00 78.56 101 ILE A O 1
ATOM 793 N N . LEU A 1 102 ? 14.236 0.647 -17.958 1.00 83.12 102 LEU A N 1
ATOM 794 C CA . LEU A 1 102 ? 14.148 0.990 -19.364 1.00 83.12 102 LEU A CA 1
ATOM 795 C C . LEU A 1 102 ? 12.862 1.784 -19.625 1.00 83.12 102 LEU A C 1
ATOM 797 O O . LEU A 1 102 ? 11.866 1.577 -18.940 1.00 83.12 102 LEU A O 1
ATOM 801 N N . PRO A 1 103 ? 12.829 2.648 -20.656 1.00 79.88 103 PRO A N 1
ATOM 802 C CA . PRO A 1 103 ? 11.613 3.384 -21.021 1.00 79.88 103 PRO A CA 1
ATOM 803 C C . PRO A 1 103 ? 10.399 2.496 -21.332 1.00 79.88 103 PRO A C 1
ATOM 805 O O . PRO A 1 103 ? 9.268 2.961 -21.264 1.00 79.88 103 PRO A O 1
ATOM 808 N N . GLU A 1 104 ? 10.648 1.239 -21.700 1.00 84.50 104 GLU A N 1
ATOM 809 C CA . GLU A 1 104 ? 9.624 0.248 -22.041 1.00 84.50 104 GLU A CA 1
ATOM 810 C C . GLU A 1 104 ? 9.144 -0.558 -20.821 1.00 84.50 104 GLU A C 1
ATOM 812 O O . GLU A 1 104 ? 8.227 -1.373 -20.942 1.00 84.50 104 GLU A O 1
ATOM 817 N N . ASP A 1 105 ? 9.769 -0.373 -19.652 1.00 82.50 105 ASP A N 1
ATOM 818 C CA . ASP A 1 105 ? 9.355 -1.055 -18.431 1.00 82.50 105 ASP A CA 1
ATOM 819 C C . ASP A 1 105 ? 8.039 -0.467 -17.915 1.00 82.50 105 ASP A C 1
ATOM 821 O O . ASP A 1 105 ? 7.782 0.734 -17.978 1.00 82.50 105 ASP A O 1
ATOM 825 N N . ASN A 1 106 ? 7.176 -1.324 -17.372 1.00 82.44 106 ASN A N 1
ATOM 826 C CA . ASN A 1 106 ? 5.898 -0.873 -16.834 1.00 82.44 106 ASN A CA 1
ATOM 827 C C . ASN A 1 106 ? 6.114 -0.029 -15.572 1.00 82.44 106 ASN A C 1
ATOM 829 O O . ASN A 1 106 ? 6.555 -0.553 -14.555 1.00 82.44 106 ASN A O 1
ATOM 833 N N . ALA A 1 107 ? 5.702 1.236 -15.600 1.00 85.31 107 ALA A N 1
ATOM 834 C CA . ALA A 1 107 ? 5.711 2.093 -14.412 1.00 85.31 107 ALA A CA 1
ATOM 835 C C . ALA A 1 107 ? 4.383 2.038 -13.637 1.00 85.31 107 ALA A C 1
ATOM 837 O O . ALA A 1 107 ? 4.348 2.085 -12.407 1.00 85.31 107 ALA A O 1
ATOM 838 N N . THR A 1 108 ? 3.247 1.965 -14.340 1.00 86.94 108 THR A N 1
ATOM 839 C CA . THR A 1 108 ? 1.917 2.059 -13.719 1.00 86.94 108 THR A CA 1
ATOM 840 C C . THR A 1 108 ? 0.861 1.252 -14.476 1.00 86.94 108 THR A C 1
ATOM 842 O O . THR A 1 108 ? 0.875 1.196 -15.703 1.00 86.94 108 THR A O 1
ATOM 845 N N . ILE A 1 109 ? -0.088 0.671 -13.738 1.00 87.25 109 ILE A N 1
ATOM 846 C CA . ILE A 1 109 ? -1.318 0.054 -14.246 1.00 87.25 109 ILE A CA 1
ATOM 847 C C . ILE A 1 109 ? -2.502 0.928 -13.824 1.00 87.25 109 ILE A C 1
ATOM 849 O O . ILE A 1 109 ? -2.716 1.178 -12.633 1.00 87.25 109 ILE A O 1
ATOM 853 N N . LEU A 1 110 ? -3.278 1.381 -14.810 1.00 85.75 110 LEU A N 1
ATOM 854 C CA . LEU A 1 110 ? -4.476 2.192 -14.611 1.00 85.75 110 LEU A CA 1
ATOM 855 C C . LEU A 1 110 ? -5.717 1.416 -15.042 1.00 85.75 110 LEU A C 1
ATOM 857 O O . LEU A 1 110 ? -5.792 0.881 -16.146 1.00 85.75 110 LEU A O 1
ATOM 861 N N . PHE A 1 111 ? -6.725 1.425 -14.183 1.00 81.12 111 PHE A N 1
ATOM 862 C CA . PHE A 1 111 ? -8.027 0.838 -14.462 1.00 81.12 111 PHE A CA 1
ATOM 863 C C . PHE A 1 111 ? -8.943 1.881 -15.124 1.00 81.12 111 PHE A C 1
ATOM 865 O O . PHE A 1 111 ? -9.460 2.777 -14.454 1.00 81.12 111 PHE A O 1
ATOM 872 N N . THR A 1 112 ? -9.148 1.786 -16.442 1.00 73.88 112 THR A N 1
ATOM 873 C CA . THR A 1 112 ? -10.031 2.708 -17.181 1.00 73.88 112 THR A CA 1
ATOM 874 C C . THR A 1 112 ? -11.492 2.259 -17.112 1.00 73.88 112 THR A C 1
ATOM 876 O O . THR A 1 112 ? -11.804 1.072 -17.012 1.00 73.88 112 THR A O 1
ATOM 879 N N . SER A 1 113 ? -12.426 3.212 -17.143 1.00 59.44 113 SER A N 1
ATOM 880 C CA . SER A 1 113 ? -13.868 2.950 -17.079 1.00 59.44 113 SER A CA 1
ATOM 881 C C . SER A 1 113 ? -14.415 2.401 -18.409 1.00 59.44 113 SER A C 1
ATOM 883 O O . SER A 1 113 ? -15.161 3.061 -19.130 1.00 59.44 113 SER A O 1
ATOM 885 N N . GLY A 1 114 ? -14.059 1.158 -18.742 1.00 50.50 114 GLY A N 1
ATOM 886 C CA . GLY A 1 114 ? -14.711 0.336 -19.768 1.00 50.50 114 GLY A CA 1
ATOM 887 C C . GLY A 1 114 ? -15.812 -0.538 -19.153 1.00 50.50 114 GLY A C 1
ATOM 888 O O . GLY A 1 114 ? -15.708 -0.947 -18.005 1.00 50.50 114 GLY A O 1
ATOM 889 N N . ARG A 1 115 ? -16.898 -0.820 -19.890 1.00 44.88 115 ARG A N 1
ATOM 890 C CA . ARG A 1 115 ? -18.199 -1.319 -19.371 1.00 44.88 115 ARG A CA 1
ATOM 891 C C . ARG A 1 115 ? -18.196 -2.633 -18.560 1.00 44.88 115 ARG A C 1
ATOM 893 O O . ARG A 1 115 ? -19.271 -3.022 -18.107 1.00 44.88 115 ARG A O 1
ATOM 900 N N . ARG A 1 116 ? -17.071 -3.331 -18.371 1.00 44.03 116 ARG A N 1
ATOM 901 C CA . ARG A 1 116 ? -16.976 -4.561 -17.565 1.00 44.03 116 ARG A CA 1
ATOM 902 C C . ARG A 1 116 ? -15.599 -4.683 -16.914 1.00 44.03 116 ARG A C 1
ATOM 904 O O . ARG A 1 116 ? -14.590 -4.566 -17.597 1.00 44.03 116 ARG A O 1
ATOM 911 N N . ALA A 1 117 ? -15.575 -5.019 -15.625 1.00 43.88 117 ALA A N 1
ATOM 912 C CA . ALA A 1 117 ? -14.356 -5.221 -14.836 1.00 43.88 117 ALA A CA 1
ATOM 913 C C . ALA A 1 117 ? -13.379 -6.265 -15.411 1.00 43.88 117 ALA A C 1
ATOM 915 O O . ALA A 1 117 ? -12.176 -6.183 -15.194 1.00 43.88 117 ALA A O 1
ATOM 916 N N . GLN A 1 118 ? -13.893 -7.218 -16.190 1.00 42.78 118 GLN A N 1
ATOM 917 C CA . GLN A 1 118 ? -13.114 -8.258 -16.864 1.00 42.78 118 GLN A CA 1
ATOM 918 C C . GLN A 1 118 ? -12.296 -7.766 -18.066 1.00 42.78 118 GLN A C 1
ATOM 920 O O . GLN A 1 118 ? -11.350 -8.442 -18.453 1.00 42.78 118 GLN A O 1
ATOM 925 N N . ASP A 1 119 ? -12.626 -6.596 -18.622 1.00 44.50 119 ASP A N 1
ATOM 926 C CA . ASP A 1 119 ? -11.985 -6.041 -19.820 1.00 44.50 119 ASP A CA 1
ATOM 927 C C . ASP A 1 119 ? -10.924 -4.959 -19.461 1.00 44.50 119 ASP A C 1
ATOM 929 O O . ASP A 1 119 ? -10.404 -4.288 -20.346 1.00 44.50 119 ASP A O 1
ATOM 933 N N . MET A 1 120 ? -10.614 -4.746 -18.169 1.00 47.72 120 MET A N 1
ATOM 934 C CA . MET A 1 120 ? -9.868 -3.574 -17.661 1.00 47.72 120 MET A CA 1
ATOM 935 C C . MET A 1 120 ? -8.349 -3.773 -17.479 1.00 47.72 120 MET A C 1
ATOM 937 O O . MET A 1 120 ? -7.747 -3.123 -16.624 1.00 47.72 120 MET A O 1
ATOM 941 N N . VAL A 1 121 ? -7.713 -4.661 -18.242 1.00 46.59 121 VAL A N 1
ATOM 942 C CA . VAL A 1 121 ? -6.252 -4.848 -18.169 1.00 46.59 121 VAL A CA 1
ATOM 943 C C . VAL A 1 121 ? -5.649 -4.351 -19.463 1.00 46.59 121 VAL A C 1
ATOM 945 O O . VAL A 1 121 ? -5.561 -5.085 -20.443 1.00 46.59 121 VAL A O 1
ATOM 948 N N . ASP A 1 122 ? -5.273 -3.078 -19.454 1.00 47.22 122 ASP A N 1
ATOM 949 C CA . ASP A 1 122 ? -4.461 -2.506 -20.514 1.00 47.22 122 ASP A CA 1
ATOM 950 C C . ASP A 1 122 ? -2.995 -2.571 -20.078 1.00 47.22 122 ASP A C 1
ATOM 952 O O . ASP A 1 122 ? -2.582 -1.960 -19.087 1.00 47.22 122 ASP A O 1
ATOM 956 N N . HIS A 1 123 ? -2.226 -3.411 -20.762 1.00 47.34 123 HIS A N 1
ATOM 957 C CA . HIS A 1 123 ? -0.779 -3.455 -20.628 1.00 47.34 123 HIS A CA 1
ATOM 958 C C . HIS A 1 123 ? -0.209 -2.470 -21.642 1.00 47.34 123 HIS A C 1
ATOM 960 O O . HIS A 1 123 ? -0.498 -2.598 -22.825 1.00 47.34 123 HIS A O 1
ATOM 966 N N . SER A 1 124 ? 0.639 -1.554 -21.166 1.00 44.88 124 SER A N 1
ATOM 967 C CA . SER A 1 124 ? 1.326 -0.475 -21.895 1.00 44.88 124 SER A CA 1
ATOM 968 C C . SER A 1 124 ? 0.513 0.800 -22.159 1.00 44.88 124 SER A C 1
ATOM 970 O O . SER A 1 124 ? -0.073 0.983 -23.214 1.00 44.88 124 SER A O 1
ATOM 972 N N . HIS A 1 125 ? 0.580 1.763 -21.231 1.00 45.28 125 HIS A N 1
ATOM 973 C CA . HIS A 1 125 ? 0.338 3.175 -21.559 1.00 45.28 125 HIS A CA 1
ATOM 974 C C . HIS A 1 125 ? 1.177 4.129 -20.695 1.00 45.28 125 HIS A C 1
ATOM 976 O O . HIS A 1 125 ? 0.672 5.026 -20.024 1.00 45.28 125 HIS A O 1
ATOM 982 N N . ILE A 1 126 ? 2.498 3.976 -20.794 1.00 43.91 126 ILE A N 1
ATOM 983 C CA . ILE A 1 126 ? 3.446 5.069 -20.532 1.00 43.91 126 ILE A CA 1
ATOM 984 C 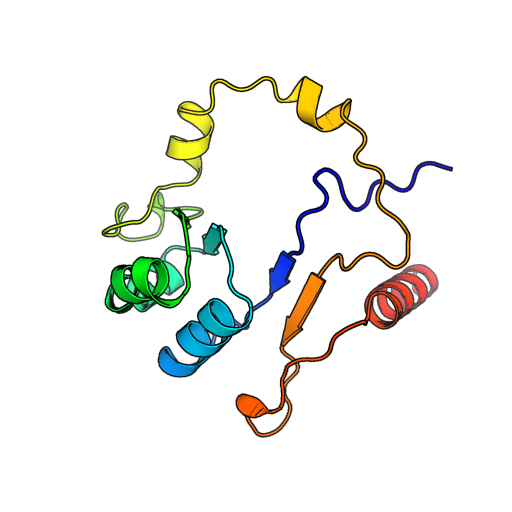C . ILE A 1 126 ? 3.148 6.260 -21.473 1.00 43.91 126 ILE A C 1
ATOM 986 O O . ILE A 1 126 ? 3.165 7.418 -21.053 1.00 43.91 126 ILE A O 1
ATOM 990 N N . ASP A 1 127 ? 2.718 5.993 -22.711 1.00 36.41 127 ASP A N 1
ATOM 991 C CA . ASP A 1 127 ? 2.487 7.029 -23.724 1.00 36.41 127 ASP A CA 1
ATOM 992 C C . ASP A 1 127 ? 1.359 8.021 -23.405 1.00 36.41 127 ASP A C 1
ATOM 994 O O . ASP A 1 127 ? 1.513 9.207 -23.687 1.00 36.41 127 ASP A O 1
ATOM 998 N N . LEU A 1 128 ? 0.241 7.602 -22.798 1.00 40.22 128 LEU A N 1
ATOM 999 C CA . LEU A 1 128 ? -0.885 8.516 -22.536 1.00 40.22 128 LEU A CA 1
ATOM 1000 C C . LEU A 1 128 ? -0.619 9.451 -21.352 1.00 40.22 128 LEU A C 1
ATOM 1002 O O . LEU A 1 128 ? -1.049 10.605 -21.377 1.00 40.22 128 LEU A O 1
ATOM 1006 N N . PHE A 1 129 ? 0.137 8.992 -20.352 1.00 42.50 129 PHE A N 1
ATOM 1007 C CA . PHE A 1 129 ? 0.571 9.834 -19.239 1.00 42.50 129 PHE A CA 1
ATOM 1008 C C . PHE A 1 129 ? 1.599 10.879 -19.704 1.00 42.50 129 PHE A C 1
ATOM 1010 O O . PHE A 1 129 ? 1.449 12.064 -19.399 1.00 42.50 129 PHE A O 1
ATOM 1017 N N . TYR A 1 130 ? 2.569 10.493 -20.546 1.00 39.03 130 TYR A N 1
ATOM 1018 C CA . TYR A 1 130 ? 3.496 11.449 -21.165 1.00 39.03 130 TYR A CA 1
ATOM 1019 C C . TYR A 1 130 ? 2.825 12.378 -22.183 1.00 39.03 130 TYR A C 1
ATOM 1021 O O . TYR A 1 130 ? 3.271 13.516 -22.342 1.00 39.03 130 TYR A O 1
ATOM 1029 N N . GLN A 1 131 ? 1.765 11.945 -22.871 1.00 41.50 131 GLN A N 1
ATOM 1030 C CA . GLN A 1 131 ? 0.972 12.830 -23.729 1.00 41.50 131 GLN A CA 1
ATOM 1031 C C . GLN A 1 131 ? 0.220 13.867 -22.883 1.00 41.50 131 GLN A C 1
ATOM 1033 O O . GLN A 1 131 ? 0.348 15.060 -23.142 1.00 41.50 131 GLN A O 1
ATOM 1038 N N . GLY A 1 132 ? -0.439 13.435 -21.802 1.00 40.09 132 GLY A N 1
ATOM 1039 C CA . GLY A 1 132 ? -1.130 14.325 -20.864 1.00 40.09 132 GLY A CA 1
ATOM 1040 C C . GLY A 1 132 ? -0.198 15.325 -20.171 1.00 40.09 132 GLY A C 1
ATOM 1041 O O . GLY A 1 132 ? -0.528 16.504 -20.068 1.00 40.09 132 GLY A O 1
ATOM 1042 N N . LEU A 1 133 ? 1.005 14.903 -19.767 1.00 41.56 133 LEU A N 1
ATOM 1043 C CA . LEU A 1 133 ? 2.021 15.802 -19.201 1.00 41.56 133 LEU A CA 1
ATOM 1044 C C . LEU A 1 133 ? 2.649 16.739 -20.248 1.00 41.56 133 LEU A C 1
ATOM 1046 O O . LEU A 1 133 ? 2.975 17.884 -19.925 1.00 41.56 133 LEU A O 1
ATOM 1050 N N . ARG A 1 134 ? 2.808 16.299 -21.507 1.00 41.78 134 ARG A N 1
ATOM 1051 C CA . ARG A 1 134 ? 3.248 17.173 -22.614 1.00 41.78 134 ARG A CA 1
ATOM 1052 C C . ARG A 1 134 ? 2.206 18.230 -22.963 1.00 41.78 134 ARG A C 1
ATOM 1054 O O . ARG A 1 134 ? 2.593 19.358 -23.269 1.00 41.78 134 ARG A O 1
ATOM 1061 N N . ASP A 1 135 ? 0.930 17.880 -22.890 1.00 41.84 135 ASP A N 1
ATOM 1062 C CA . ASP A 1 135 ? -0.172 18.802 -23.146 1.00 41.84 135 ASP A CA 1
ATOM 1063 C C . ASP A 1 135 ? -0.334 19.798 -21.983 1.00 41.84 135 ASP A C 1
ATOM 1065 O O . ASP A 1 135 ? -0.426 21.000 -22.226 1.00 41.84 135 ASP A O 1
ATOM 1069 N N . PHE A 1 136 ? -0.182 19.355 -20.728 1.00 38.09 136 PHE A N 1
ATOM 1070 C CA . PHE A 1 136 ? -0.170 20.240 -19.553 1.00 38.09 136 PHE A CA 1
ATOM 1071 C C . PHE A 1 136 ? 1.001 21.241 -19.561 1.00 38.09 136 PHE A C 1
ATOM 1073 O O . PHE A 1 136 ? 0.838 22.408 -19.212 1.00 38.09 136 PHE A O 1
ATOM 1080 N N . ARG A 1 137 ? 2.188 20.825 -20.026 1.00 38.75 137 ARG A N 1
ATOM 1081 C CA . ARG A 1 137 ? 3.368 21.702 -20.171 1.00 38.75 137 ARG A CA 1
ATOM 1082 C C . ARG A 1 137 ? 3.271 22.674 -21.360 1.00 38.75 137 ARG A C 1
ATOM 1084 O O . ARG A 1 137 ? 4.116 23.553 -21.494 1.00 38.75 137 ARG A O 1
ATOM 1091 N N . ARG A 1 138 ? 2.287 22.518 -22.250 1.00 38.72 138 ARG A N 1
ATOM 1092 C CA . ARG A 1 138 ? 2.013 23.475 -23.338 1.00 38.72 138 ARG A CA 1
ATOM 1093 C C . ARG A 1 138 ? 1.016 24.564 -22.950 1.00 38.72 138 ARG A C 1
ATOM 1095 O O . ARG A 1 138 ? 0.967 25.576 -23.643 1.00 38.72 138 ARG A O 1
ATOM 1102 N N . GLU A 1 139 ? 0.256 24.374 -21.876 1.00 44.16 139 GLU A N 1
ATOM 1103 C CA . GLU A 1 139 ? -0.748 25.337 -21.405 1.00 44.16 139 GLU A CA 1
ATOM 1104 C C . GLU A 1 139 ? -0.233 26.329 -20.346 1.00 44.16 139 GLU A C 1
ATOM 1106 O O . GLU A 1 139 ? -0.975 27.243 -19.984 1.00 44.16 139 GLU A O 1
ATOM 1111 N N . TYR A 1 140 ? 1.038 26.231 -19.923 1.00 38.75 140 TYR A N 1
ATOM 1112 C CA . TYR A 1 140 ? 1.691 27.189 -19.016 1.00 38.75 140 TYR A CA 1
ATOM 1113 C C . TYR A 1 140 ? 3.152 27.472 -19.385 1.00 38.75 140 TYR A C 1
ATOM 1115 O O . TYR A 1 140 ? 3.948 26.507 -19.465 1.00 38.75 140 TYR A O 1
#

Sequence (140 aa):
MSCFEDLIGAVSVQVNAWLPLDLLQYCLTHTQCKLVVLDPERADRLELVAHDLSVDGGVNGFLVFESHEGKGEWKGMQSWNLALENYKGDSCKLLTNNQEILPEDNATILFTSGRRAQDMVDHSHIDLFYQGLRDFRREY

InterPro domains:
  IPR042099 ANL, N-terminal domain [G3DSA:3.40.50.12780] (7-114)

Secondary structure (DSSP, 8-state):
----S-SS-PPEEE--TTS-HHHHHHHHHHTT-SEEEE-HHHHHHHGGGHHHHHHTS---EEEETTGGGTTS--TT-EEHHHHHHT--S-HHHHHH------TTS--EEE----S-GGG------HHHHHHHHHHHTT--

Radius of gyration: 17.08 Å; chains: 1; bounding box: 40×43×38 Å

pLDDT: mean 76.97, std 20.53, range [35.25, 96.69]

Organism: NCBI:txid117010

Foldseek 3Di:
DDDPQALQLDAAEDDDLPDDLVLVLCSQLVVLAQEAEEEQVSLVSCLVCVVVCVVRSVHNAYEYEPLVVHPNDGPRYDYPVVVVVPDPDDPVCSNVPDDPDDPQRRRYQYFDPDPDSVVRGDDDDPPVVVVVVVVVVVVD